Protein AF-A0A968TZ98-F1 (afdb_monomer_lite)

Sequence (74 aa):
MHIRVITPITTHGYSPLDGFREYVDAATVLSQVELDHGPASIECEFDEMLAAPATVARAIAAEREGVDAVVIDW

pLDDT: mean 95.88, std 3.53, range [84.94, 98.75]

Radius of gyration: 12.42 Å; chains: 1; bounding box: 30×19×32 Å

Foldseek 3Di:
DEEEEEELACAPPPDDPVVCPVVDDPVYHYHYDYFPWAHRDDDDPVRVVRSVVRSVVVVVVCVVVVGPYYDYDD

Secondary structure (DSSP, 8-state):
-EEEEEE-SS-TTSS-GGGGGGGS-TTPEEEEEE-SSS-SS--SHHHHHHHHHHHHHHHHHHHHTT-SEEEE--

Structure (mmCIF, N/CA/C/O backbone):
data_AF-A0A968TZ98-F1
#
_entry.id   AF-A0A968TZ98-F1
#
loop_
_atom_site.group_PDB
_atom_site.id
_atom_site.type_symbol
_atom_site.label_atom_id
_atom_site.label_alt_id
_atom_site.label_comp_id
_atom_site.label_asym_id
_atom_site.label_entity_id
_atom_site.label_seq_id
_atom_site.pdbx_PDB_ins_code
_atom_site.Cartn_x
_atom_site.Cartn_y
_atom_site.Cartn_z
_atom_site.occupancy
_atom_site.B_iso_or_equiv
_atom_site.auth_seq_id
_atom_site.auth_comp_id
_atom_site.auth_asym_id
_atom_site.auth_atom_id
_atom_site.pdbx_PDB_model_num
ATOM 1 N N . MET A 1 1 ? -12.167 4.433 14.197 1.00 94.69 1 MET A N 1
ATOM 2 C CA . MET A 1 1 ? -11.582 5.183 13.071 1.00 94.69 1 MET A CA 1
ATOM 3 C C . MET A 1 1 ? -10.714 4.225 12.277 1.00 94.69 1 MET A C 1
ATOM 5 O O . MET A 1 1 ? -9.996 3.448 12.892 1.00 94.69 1 MET A O 1
ATOM 9 N N . HIS A 1 2 ? -10.798 4.230 10.956 1.00 98.00 2 HIS A N 1
ATOM 10 C CA . HIS A 1 2 ? -10.015 3.395 10.056 1.00 98.00 2 HIS A CA 1
ATOM 11 C C . HIS A 1 2 ? -9.056 4.270 9.256 1.00 98.00 2 HIS A C 1
ATOM 13 O O . HIS A 1 2 ? -9.485 5.150 8.516 1.00 98.00 2 HIS A O 1
ATOM 19 N N . ILE A 1 3 ? -7.758 4.013 9.408 1.00 97.94 3 ILE A N 1
ATOM 20 C CA . ILE A 1 3 ? -6.697 4.683 8.657 1.00 97.94 3 ILE A CA 1
ATOM 21 C C . ILE A 1 3 ? -6.057 3.681 7.689 1.00 97.94 3 ILE A C 1
ATOM 23 O O . ILE A 1 3 ? -5.664 2.572 8.076 1.00 97.94 3 ILE A O 1
ATOM 27 N N . ARG A 1 4 ? -5.948 4.066 6.415 1.00 98.06 4 ARG A N 1
ATOM 28 C CA . ARG A 1 4 ? -5.198 3.331 5.388 1.00 98.06 4 ARG A CA 1
ATOM 29 C C . ARG A 1 4 ? -3.837 3.986 5.183 1.00 98.06 4 ARG A C 1
ATOM 31 O O . ARG A 1 4 ? -3.760 5.122 4.728 1.00 98.06 4 ARG A O 1
ATOM 38 N N . VAL A 1 5 ? -2.777 3.246 5.470 1.00 97.19 5 VAL A N 1
ATOM 39 C CA . VAL A 1 5 ? -1.410 3.592 5.076 1.00 97.19 5 VAL A CA 1
ATOM 40 C C . VAL A 1 5 ? -1.202 3.139 3.631 1.00 97.19 5 VAL A C 1
ATOM 42 O O . VAL A 1 5 ? -1.468 1.985 3.294 1.00 97.19 5 VAL A O 1
ATOM 45 N N . ILE A 1 6 ? -0.779 4.050 2.763 1.00 97.56 6 ILE A N 1
ATOM 46 C CA . ILE A 1 6 ? -0.439 3.781 1.366 1.00 97.56 6 ILE A CA 1
ATOM 47 C C . ILE A 1 6 ? 1.068 3.973 1.234 1.00 97.56 6 ILE A C 1
ATOM 49 O O . ILE A 1 6 ? 1.543 5.102 1.345 1.00 97.56 6 ILE A O 1
ATOM 53 N N . THR A 1 7 ? 1.804 2.893 0.985 1.00 97.12 7 THR A N 1
ATOM 54 C CA . THR A 1 7 ? 3.243 2.965 0.692 1.00 97.12 7 THR A CA 1
ATOM 55 C C . THR A 1 7 ? 3.398 3.032 -0.835 1.00 97.12 7 THR A C 1
ATOM 57 O O . THR A 1 7 ? 2.997 2.086 -1.520 1.00 97.12 7 THR A O 1
ATOM 60 N N . PRO A 1 8 ? 3.904 4.136 -1.414 1.00 97.25 8 PRO A N 1
ATOM 61 C CA . PRO A 1 8 ? 3.803 4.448 -2.838 1.00 97.25 8 PRO A CA 1
ATOM 62 C C . PRO A 1 8 ? 4.889 3.750 -3.675 1.00 97.25 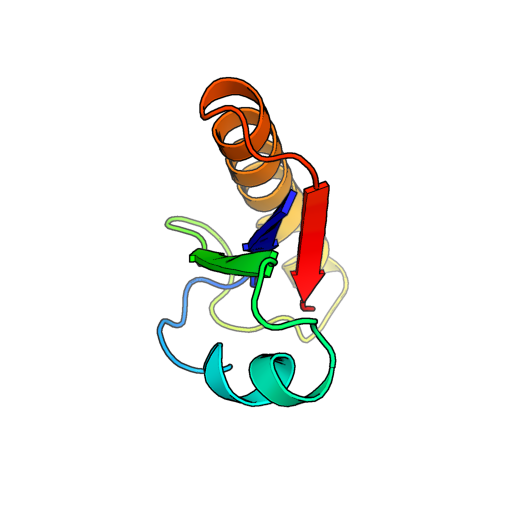8 PRO A C 1
ATOM 64 O O . PRO A 1 8 ? 5.504 4.347 -4.552 1.00 97.25 8 PRO A O 1
ATOM 67 N N . ILE A 1 9 ? 5.113 2.463 -3.416 1.00 97.81 9 ILE A N 1
ATOM 68 C CA . ILE A 1 9 ? 6.089 1.609 -4.101 1.00 97.81 9 ILE A CA 1
ATOM 69 C C . ILE A 1 9 ? 5.448 0.270 -4.454 1.00 97.81 9 ILE A C 1
ATOM 71 O O . ILE A 1 9 ? 4.403 -0.084 -3.915 1.00 97.81 9 ILE A O 1
ATOM 75 N N . THR A 1 10 ? 6.084 -0.506 -5.328 1.00 97.62 10 THR A N 1
ATOM 76 C CA . THR A 1 10 ? 5.649 -1.882 -5.640 1.00 97.62 10 THR A CA 1
ATOM 77 C C . THR A 1 10 ? 6.296 -2.946 -4.747 1.00 97.62 10 THR A C 1
ATOM 79 O O . THR A 1 10 ? 5.966 -4.127 -4.843 1.00 97.62 10 THR A O 1
ATOM 82 N N . THR A 1 11 ? 7.270 -2.568 -3.913 1.00 96.50 11 THR A N 1
ATOM 83 C CA . THR A 1 11 ? 7.957 -3.501 -3.010 1.00 96.50 11 THR A CA 1
ATOM 84 C C . THR A 1 11 ? 7.095 -3.782 -1.785 1.00 96.50 11 THR A C 1
ATOM 86 O O . THR A 1 11 ? 6.951 -2.934 -0.909 1.00 96.50 11 THR A O 1
ATOM 89 N N . HIS A 1 12 ? 6.553 -4.996 -1.701 1.00 92.50 12 HIS A N 1
ATOM 90 C CA . HIS A 1 12 ? 5.717 -5.409 -0.577 1.00 92.50 12 HIS A CA 1
ATOM 91 C C . HIS A 1 12 ? 6.527 -5.726 0.682 1.00 92.50 12 HIS A C 1
ATOM 93 O O . HIS A 1 12 ? 7.584 -6.360 0.614 1.00 92.50 12 HIS A O 1
ATOM 99 N N . GLY A 1 13 ? 5.989 -5.343 1.842 1.00 88.81 13 GLY A N 1
ATOM 100 C CA . GLY A 1 13 ? 6.554 -5.694 3.148 1.00 88.81 13 GLY A CA 1
ATOM 101 C C . GLY A 1 13 ? 7.831 -4.939 3.531 1.00 88.81 13 GLY A C 1
ATOM 102 O O . GLY A 1 13 ? 8.495 -5.332 4.488 1.00 88.81 13 GLY A O 1
ATOM 103 N N . TYR A 1 14 ? 8.179 -3.869 2.808 1.00 86.94 14 TYR A N 1
ATOM 104 C CA . TYR A 1 14 ? 9.329 -3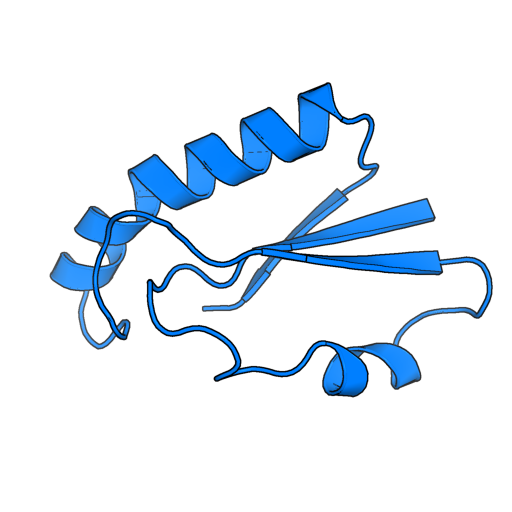.014 3.123 1.00 86.94 14 TYR A CA 1
ATOM 105 C C . TYR A 1 14 ? 9.136 -2.228 4.433 1.00 86.94 14 TYR A C 1
ATOM 107 O O . TYR A 1 14 ? 10.025 -2.212 5.282 1.00 86.94 14 TYR A O 1
ATOM 115 N N . SER A 1 15 ? 7.958 -1.622 4.610 1.00 84.94 15 SER A N 1
ATOM 116 C CA . SER A 1 15 ? 7.577 -0.834 5.790 1.00 84.94 15 SER A CA 1
ATOM 117 C C . SER A 1 15 ? 6.432 -1.555 6.514 1.00 84.94 15 SER A C 1
ATOM 119 O 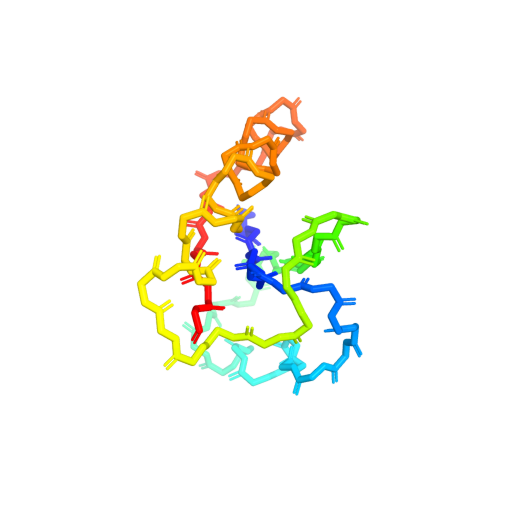O . SER A 1 15 ? 5.305 -1.508 6.033 1.00 84.94 15 SER A O 1
ATOM 121 N N . PRO A 1 16 ? 6.671 -2.318 7.596 1.00 89.06 16 PRO A N 1
ATOM 122 C CA . PRO A 1 16 ? 5.612 -3.086 8.246 1.00 89.06 16 PRO A CA 1
ATOM 123 C C . PRO A 1 16 ? 4.684 -2.196 9.084 1.00 89.06 16 PRO A C 1
ATOM 125 O O . PRO A 1 16 ? 5.134 -1.410 9.919 1.00 89.06 16 PRO A O 1
ATOM 128 N N . LEU A 1 17 ? 3.372 -2.417 8.950 1.00 90.19 17 LEU A N 1
ATOM 129 C CA . LEU A 1 17 ? 2.317 -1.689 9.669 1.00 90.19 17 LEU A CA 1
ATOM 130 C C . LEU A 1 17 ? 2.474 -1.670 11.202 1.00 90.19 17 LEU A C 1
ATOM 132 O O . LEU A 1 17 ? 1.982 -0.755 11.864 1.00 90.19 17 LEU A O 1
ATOM 136 N N . ASP A 1 18 ? 3.149 -2.669 11.778 1.00 88.12 18 ASP A N 1
ATOM 137 C CA . ASP A 1 18 ? 3.358 -2.782 13.225 1.00 88.12 18 ASP A CA 1
ATOM 138 C C . ASP A 1 18 ? 4.110 -1.584 13.819 1.00 88.12 18 ASP A C 1
ATOM 140 O O . ASP A 1 18 ? 3.839 -1.214 14.962 1.00 88.12 18 ASP A O 1
ATOM 144 N N . GLY A 1 19 ? 4.962 -0.913 13.032 1.00 87.38 19 GLY A N 1
ATOM 145 C CA . GLY A 1 19 ? 5.658 0.305 13.455 1.00 87.38 19 GLY A CA 1
ATOM 146 C C . GLY A 1 19 ? 4.722 1.470 13.800 1.00 87.38 19 GLY A C 1
ATOM 147 O O . GLY A 1 19 ? 5.100 2.352 14.565 1.00 87.38 19 GLY A O 1
ATOM 148 N N . PHE A 1 20 ? 3.481 1.464 13.301 1.00 89.56 20 PHE A N 1
ATOM 149 C CA . PHE A 1 20 ? 2.504 2.524 13.564 1.00 89.56 20 PHE A CA 1
ATOM 150 C C . PHE A 1 20 ? 1.615 2.257 14.785 1.00 89.56 20 PHE A C 1
ATOM 152 O O . PHE A 1 20 ? 0.945 3.170 15.272 1.00 89.56 20 PHE A O 1
ATOM 159 N N . ARG A 1 21 ? 1.581 1.017 15.293 1.00 88.75 21 ARG A N 1
ATOM 160 C CA . ARG A 1 21 ? 0.616 0.603 16.328 1.00 88.75 21 ARG A CA 1
ATOM 161 C C . ARG A 1 21 ? 0.793 1.337 17.652 1.00 88.75 21 ARG A C 1
ATOM 163 O O . ARG A 1 21 ? -0.182 1.512 18.371 1.00 88.75 21 ARG A O 1
ATOM 170 N N . GLU A 1 22 ? 2.010 1.768 17.967 1.00 92.25 22 GLU A N 1
ATOM 171 C CA . GLU A 1 22 ? 2.314 2.497 19.204 1.00 92.25 22 GLU A CA 1
ATOM 172 C C . GLU A 1 22 ? 1.787 3.942 19.197 1.00 92.25 22 GLU A C 1
ATOM 174 O O . GLU A 1 22 ? 1.672 4.560 20.255 1.00 92.25 22 GLU A O 1
ATOM 179 N N . TYR A 1 23 ? 1.434 4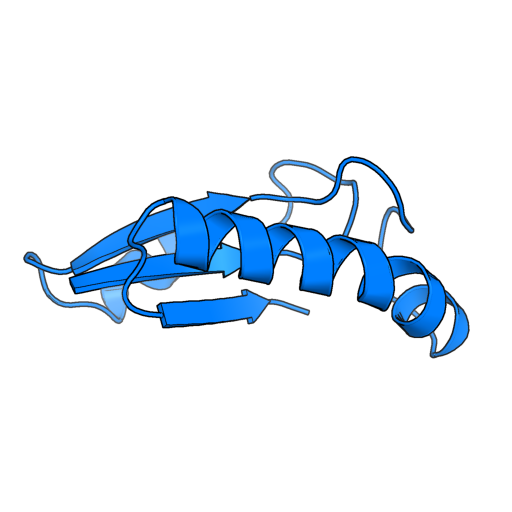.476 18.024 1.00 92.69 23 TYR A N 1
ATOM 180 C CA . TYR A 1 23 ? 0.995 5.864 17.851 1.00 92.69 23 TYR A CA 1
ATOM 181 C C . TYR A 1 23 ? -0.523 6.021 17.716 1.00 92.69 23 TYR A C 1
ATOM 183 O O . TYR A 1 23 ? -1.009 7.143 17.567 1.00 92.69 23 TYR A O 1
ATOM 191 N N . VAL A 1 24 ? -1.280 4.922 17.760 1.00 94.75 24 VAL A N 1
ATOM 192 C CA . VAL A 1 24 ? -2.741 4.931 17.623 1.00 94.75 24 VAL A CA 1
ATOM 193 C C . VAL A 1 24 ? -3.423 4.327 18.844 1.00 94.75 24 VAL A C 1
ATOM 195 O O . VAL A 1 24 ? -2.871 3.474 19.536 1.00 94.75 24 VAL A O 1
ATOM 198 N N . ASP A 1 25 ? -4.648 4.772 19.122 1.00 95.06 25 ASP A N 1
ATOM 199 C CA . ASP A 1 25 ? -5.462 4.157 20.167 1.00 95.06 25 ASP A CA 1
ATOM 200 C C . ASP A 1 25 ? -5.931 2.742 19.774 1.00 95.06 25 ASP A C 1
ATOM 202 O O . ASP A 1 25 ? -5.937 2.351 18.606 1.00 95.06 25 ASP A O 1
ATOM 206 N N . ALA A 1 26 ? -6.371 1.965 20.766 1.00 93.44 26 ALA A N 1
ATOM 207 C CA . ALA A 1 26 ? -6.823 0.588 20.560 1.00 93.44 26 ALA A CA 1
ATOM 208 C C . ALA A 1 26 ? -8.108 0.458 19.714 1.00 93.44 26 ALA A C 1
ATOM 210 O O . ALA A 1 26 ? -8.436 -0.644 19.276 1.00 93.44 26 ALA A O 1
ATOM 211 N N . ALA A 1 27 ? -8.856 1.548 19.515 1.00 96.38 27 ALA A N 1
ATOM 212 C CA . ALA A 1 27 ? -10.080 1.576 18.714 1.00 96.38 27 ALA A CA 1
ATOM 213 C C . ALA A 1 27 ? -9.815 1.961 17.245 1.00 96.38 27 ALA A C 1
ATOM 215 O O . ALA A 1 27 ? -10.729 1.916 16.411 1.00 96.38 27 ALA A O 1
ATOM 216 N N . THR A 1 28 ? -8.582 2.346 16.917 1.00 96.81 28 THR A N 1
ATOM 217 C CA . THR A 1 28 ? -8.162 2.703 15.569 1.00 96.81 28 THR A CA 1
ATOM 218 C C . THR A 1 28 ? -7.756 1.452 14.800 1.00 96.81 28 THR A C 1
ATOM 220 O O . THR A 1 28 ? -6.864 0.702 15.194 1.00 96.81 28 THR A O 1
ATOM 223 N N . VAL A 1 29 ? -8.422 1.223 13.671 1.00 96.81 29 VAL A N 1
ATOM 224 C CA . VAL A 1 29 ? -8.081 0.158 12.731 1.00 96.81 29 VAL A CA 1
ATOM 225 C C . VAL A 1 29 ? -7.033 0.698 11.771 1.00 96.81 29 VAL A C 1
ATOM 227 O O . VAL A 1 29 ? -7.279 1.671 11.058 1.00 96.81 29 VAL A O 1
ATOM 230 N N . LEU A 1 30 ? -5.875 0.048 11.738 1.00 96.69 30 LEU A N 1
ATOM 231 C CA . LEU A 1 30 ? -4.840 0.298 10.745 1.00 96.69 30 LEU A CA 1
ATOM 232 C C . LEU A 1 30 ? -4.912 -0.758 9.645 1.00 96.69 30 LEU A C 1
ATOM 234 O O . LEU A 1 30 ? -5.116 -1.943 9.906 1.00 96.69 30 LEU A O 1
ATOM 238 N N . SER A 1 31 ? -4.710 -0.321 8.410 1.00 96.94 31 SER A N 1
ATOM 239 C CA . SER A 1 31 ? -4.523 -1.192 7.249 1.00 96.94 31 SER A CA 1
ATOM 240 C C . SER A 1 31 ? -3.465 -0.588 6.341 1.00 96.94 31 SER A C 1
ATOM 242 O O . SER A 1 31 ? -3.303 0.630 6.336 1.00 96.94 31 SER A O 1
ATOM 244 N N . GLN A 1 32 ? -2.783 -1.417 5.561 1.00 96.25 32 GLN A N 1
ATOM 245 C CA . GLN A 1 32 ? -1.730 -0.981 4.652 1.00 96.25 32 GLN A CA 1
ATOM 246 C C . GLN A 1 32 ? -1.976 -1.514 3.246 1.00 96.25 32 GLN A C 1
ATOM 248 O O . GLN A 1 32 ? -2.570 -2.581 3.084 1.00 96.25 32 GLN A O 1
ATOM 253 N N . VAL A 1 33 ? -1.531 -0.762 2.243 1.00 96.75 33 VAL A N 1
ATOM 254 C CA . VAL A 1 33 ? -1.510 -1.207 0.853 1.00 96.75 33 VAL A CA 1
ATOM 255 C C . VAL A 1 33 ? -0.313 -0.614 0.110 1.00 96.75 33 VAL A C 1
ATOM 257 O O . VAL A 1 33 ? -0.020 0.573 0.243 1.00 96.75 33 VAL A O 1
ATOM 260 N N . GLU A 1 34 ? 0.347 -1.434 -0.700 1.00 97.19 34 GLU A N 1
ATOM 261 C CA . GLU A 1 34 ? 1.344 -0.999 -1.681 1.00 97.19 34 GLU A CA 1
ATOM 262 C C . GLU A 1 34 ? 0.738 -0.884 -3.098 1.00 97.19 34 GLU A C 1
ATOM 264 O O . GLU A 1 34 ? -0.449 -1.156 -3.340 1.00 97.19 34 GLU A O 1
ATOM 269 N N . LEU A 1 35 ? 1.529 -0.429 -4.067 1.00 97.56 35 LEU A N 1
ATOM 270 C CA . LEU A 1 35 ? 1.080 -0.223 -5.444 1.00 97.56 35 LEU A CA 1
ATOM 271 C C . LEU A 1 35 ? 1.269 -1.483 -6.299 1.00 97.56 35 LEU A C 1
ATOM 273 O O . LEU A 1 35 ? 2.260 -2.191 -6.168 1.00 97.56 35 LEU A O 1
ATOM 277 N N . ASP A 1 36 ? 0.359 -1.712 -7.249 1.00 96.31 36 ASP A N 1
ATOM 278 C CA . ASP A 1 36 ? 0.527 -2.770 -8.264 1.00 96.31 36 ASP A CA 1
ATOM 279 C C . ASP A 1 36 ? 1.408 -2.300 -9.444 1.00 96.31 36 ASP A C 1
ATOM 281 O O . ASP A 1 36 ? 1.975 -3.102 -10.189 1.00 96.31 36 ASP A O 1
ATOM 285 N N . HIS A 1 37 ? 1.510 -0.979 -9.630 1.00 95.12 37 HIS A N 1
ATOM 286 C CA . HIS A 1 37 ? 2.254 -0.319 -10.701 1.00 95.12 37 HIS A CA 1
ATOM 287 C C . HIS A 1 37 ? 2.952 0.929 -10.161 1.00 95.12 37 HIS A C 1
ATOM 289 O O . HIS A 1 37 ? 2.344 1.701 -9.421 1.00 95.12 37 HIS A O 1
ATOM 295 N N . GLY A 1 38 ? 4.201 1.140 -10.569 1.00 96.06 38 GLY A N 1
ATOM 296 C CA . GLY A 1 38 ? 5.038 2.233 -10.085 1.00 96.06 38 GLY A CA 1
ATOM 297 C C . GLY A 1 38 ? 6.490 1.782 -9.930 1.00 96.06 38 GLY A C 1
ATOM 298 O O . GLY A 1 38 ? 6.857 0.712 -10.428 1.00 96.06 38 GLY A O 1
ATOM 299 N N . PRO A 1 39 ? 7.323 2.591 -9.269 1.00 97.75 39 PRO A N 1
ATOM 300 C CA . PRO A 1 39 ? 8.701 2.234 -8.977 1.00 97.75 39 PRO A CA 1
ATOM 301 C C . PRO A 1 39 ? 8.795 1.287 -7.763 1.00 97.75 39 PRO A C 1
ATOM 303 O O . PRO A 1 39 ? 7.898 1.213 -6.921 1.00 97.75 39 PRO A O 1
ATOM 306 N N . ALA A 1 40 ? 9.904 0.550 -7.668 1.00 97.00 40 ALA A N 1
ATOM 307 C CA . ALA A 1 40 ? 10.167 -0.351 -6.541 1.00 97.00 40 ALA A CA 1
ATOM 308 C C . ALA A 1 40 ? 10.609 0.395 -5.266 1.00 97.00 40 ALA A C 1
ATOM 310 O O . ALA A 1 40 ? 10.431 -0.127 -4.165 1.00 97.00 40 ALA A O 1
ATOM 311 N N . SER A 1 41 ? 11.162 1.597 -5.421 1.00 96.88 41 SER A N 1
ATOM 312 C CA . SER A 1 41 ? 11.532 2.553 -4.372 1.00 96.88 41 SER A CA 1
ATOM 313 C C . SER A 1 41 ? 11.413 3.979 -4.926 1.00 96.88 41 SER A C 1
ATOM 315 O O . SER A 1 41 ? 11.347 4.150 -6.143 1.00 96.88 41 SER A O 1
ATOM 317 N N . ILE A 1 42 ? 11.364 4.992 -4.060 1.00 96.62 42 ILE A N 1
ATOM 318 C CA . ILE A 1 42 ? 11.305 6.406 -4.459 1.00 96.62 42 ILE A CA 1
ATOM 319 C C . ILE A 1 42 ? 12.639 7.060 -4.128 1.00 96.62 42 ILE A C 1
ATOM 321 O O . ILE A 1 42 ? 12.948 7.258 -2.960 1.00 96.62 42 ILE A O 1
ATOM 325 N N . GLU A 1 43 ? 13.430 7.399 -5.145 1.00 96.88 43 GLU A N 1
ATOM 326 C CA . GLU A 1 43 ? 14.778 7.960 -4.950 1.00 96.88 43 GLU A CA 1
ATOM 327 C C . GLU A 1 43 ? 14.982 9.280 -5.707 1.00 96.88 43 GLU A C 1
ATOM 329 O O . GLU A 1 43 ? 16.035 9.916 -5.608 1.00 96.88 43 GLU A O 1
ATOM 334 N N . CYS A 1 44 ? 13.983 9.698 -6.488 1.00 97.50 44 CYS A N 1
ATOM 335 C CA . CYS A 1 44 ? 13.982 10.957 -7.219 1.00 97.50 44 CYS A CA 1
ATOM 336 C C . CYS A 1 44 ? 12.561 11.411 -7.588 1.00 97.50 44 CYS A C 1
ATOM 338 O O . CYS A 1 44 ? 11.587 10.665 -7.476 1.00 97.50 44 CYS A O 1
ATOM 340 N N . GLU A 1 45 ? 12.448 12.629 -8.115 1.00 98.12 45 GLU A N 1
ATOM 341 C CA . GLU A 1 45 ? 11.179 13.228 -8.542 1.00 98.12 45 GLU A CA 1
ATOM 342 C C . GLU A 1 45 ? 10.531 12.465 -9.709 1.00 98.12 45 GLU A C 1
ATOM 344 O O . GLU A 1 45 ? 9.311 12.486 -9.881 1.00 98.12 45 GLU A O 1
ATOM 349 N N . PHE A 1 46 ? 11.335 11.775 -10.526 1.00 97.69 46 PHE A N 1
ATOM 350 C CA . PHE A 1 46 ? 10.809 10.919 -11.587 1.00 97.69 46 PHE A CA 1
ATOM 351 C C . PHE A 1 46 ? 10.079 9.699 -11.009 1.00 97.69 46 PHE A C 1
ATOM 353 O O . PHE A 1 46 ? 9.001 9.357 -11.496 1.00 97.69 46 PHE A O 1
ATOM 360 N N . ASP A 1 47 ? 10.613 9.090 -9.948 1.00 98.31 47 ASP A N 1
ATOM 361 C CA . ASP A 1 47 ? 9.961 7.974 -9.258 1.00 98.31 47 ASP A CA 1
ATOM 362 C C . ASP A 1 47 ? 8.659 8.438 -8.590 1.00 98.31 47 ASP A C 1
ATOM 364 O O . ASP A 1 47 ? 7.618 7.797 -8.745 1.00 98.31 47 ASP A O 1
ATOM 368 N N . GLU A 1 48 ? 8.685 9.603 -7.932 1.00 97.19 48 GLU A N 1
ATOM 369 C CA . GLU A 1 48 ? 7.501 10.222 -7.325 1.00 97.19 48 GLU A CA 1
ATOM 370 C C . GLU A 1 48 ? 6.389 10.448 -8.364 1.00 97.19 48 GLU A C 1
ATOM 372 O O . GLU A 1 48 ? 5.232 10.066 -8.157 1.00 97.19 48 GLU A O 1
ATOM 377 N N . MET A 1 49 ? 6.750 10.998 -9.529 1.00 97.81 49 MET A N 1
ATOM 378 C CA . MET A 1 49 ? 5.830 11.211 -10.647 1.00 97.81 49 MET A CA 1
ATOM 379 C C . MET A 1 49 ? 5.209 9.896 -11.145 1.00 97.81 49 MET A C 1
ATOM 381 O O . MET A 1 49 ? 4.027 9.876 -11.496 1.00 97.81 49 MET A O 1
ATOM 385 N N . LEU A 1 50 ? 5.978 8.801 -11.185 1.00 98.12 50 LEU A N 1
ATOM 386 C CA . LEU A 1 50 ? 5.473 7.485 -11.587 1.00 98.12 50 LEU A CA 1
ATOM 387 C C . LEU A 1 50 ? 4.548 6.858 -10.535 1.00 98.12 50 LEU A C 1
ATOM 389 O O . LEU A 1 50 ? 3.596 6.167 -10.903 1.00 98.12 50 LEU A O 1
ATOM 393 N N . ALA A 1 51 ? 4.801 7.095 -9.248 1.00 98.38 51 ALA A N 1
ATOM 394 C CA . ALA A 1 51 ? 3.996 6.558 -8.154 1.00 98.38 51 ALA A CA 1
ATOM 395 C C . ALA A 1 51 ? 2.670 7.311 -7.955 1.00 98.38 51 ALA A C 1
ATOM 397 O O . ALA A 1 51 ? 1.640 6.697 -7.659 1.00 98.38 51 ALA A O 1
ATOM 398 N N . ALA A 1 52 ? 2.664 8.634 -8.158 1.00 97.94 52 ALA A N 1
ATOM 399 C CA . ALA A 1 52 ? 1.536 9.503 -7.822 1.00 97.94 52 ALA A CA 1
ATOM 400 C C . ALA A 1 52 ? 0.166 9.046 -8.384 1.00 97.94 52 ALA A C 1
ATOM 402 O O . ALA A 1 52 ? -0.797 9.014 -7.610 1.00 97.94 52 ALA A O 1
ATOM 403 N N . PRO A 1 53 ? 0.018 8.633 -9.663 1.00 97.94 53 PRO A N 1
ATOM 404 C CA . PRO A 1 53 ? -1.279 8.201 -10.190 1.00 97.94 53 PRO A CA 1
ATOM 405 C C . PRO A 1 53 ? -1.846 6.969 -9.472 1.00 97.94 53 PRO A C 1
ATOM 407 O O . PRO A 1 53 ? -3.040 6.917 -9.169 1.00 97.94 53 PRO A O 1
ATOM 410 N N . ALA A 1 54 ? -0.996 5.983 -9.178 1.00 98.25 54 ALA A N 1
ATOM 411 C CA . ALA A 1 54 ? -1.405 4.758 -8.499 1.00 98.25 54 ALA A CA 1
ATOM 412 C C . ALA A 1 54 ? -1.680 5.008 -7.005 1.00 98.25 54 ALA A C 1
ATOM 414 O O . ALA A 1 54 ? -2.651 4.470 -6.469 1.00 98.25 54 ALA A O 1
ATOM 415 N N . THR A 1 55 ? -0.923 5.900 -6.357 1.00 98.31 55 THR A N 1
ATOM 416 C CA . THR A 1 55 ? -1.206 6.378 -4.992 1.00 98.31 55 THR A CA 1
ATOM 417 C C . THR A 1 55 ? -2.582 7.039 -4.903 1.00 98.31 55 THR A C 1
ATOM 419 O O . THR A 1 55 ? -3.381 6.698 -4.028 1.00 98.31 55 THR A O 1
ATOM 422 N N . VAL A 1 56 ? -2.919 7.923 -5.850 1.00 98.44 56 VAL A N 1
ATOM 423 C CA . VAL A 1 56 ? -4.253 8.544 -5.927 1.00 98.44 56 VAL A CA 1
ATOM 424 C C . VAL A 1 56 ? -5.340 7.489 -6.146 1.00 98.44 56 VAL A C 1
ATOM 426 O O . VAL A 1 56 ? -6.383 7.537 -5.495 1.00 98.44 56 VAL A O 1
ATOM 429 N N . ALA A 1 57 ? -5.102 6.493 -7.005 1.00 98.44 57 ALA A N 1
ATOM 430 C CA . ALA A 1 57 ? -6.051 5.401 -7.214 1.00 98.44 57 ALA A CA 1
ATOM 431 C C . ALA A 1 57 ? -6.307 4.589 -5.929 1.00 98.44 57 ALA A C 1
ATOM 433 O O . ALA A 1 57 ? -7.458 4.248 -5.646 1.00 98.44 57 ALA A O 1
ATOM 434 N N . ARG A 1 58 ? -5.271 4.327 -5.116 1.00 98.38 58 ARG A N 1
ATOM 435 C CA . ARG A 1 58 ? -5.416 3.686 -3.797 1.00 98.38 58 ARG A CA 1
ATOM 436 C C . ARG A 1 58 ? -6.192 4.557 -2.808 1.00 98.38 58 ARG A C 1
ATOM 438 O O . ARG A 1 58 ? -7.019 4.020 -2.075 1.00 98.38 58 ARG A O 1
ATOM 445 N N . ALA A 1 59 ? -5.991 5.875 -2.814 1.00 98.56 59 ALA A N 1
ATOM 446 C CA . ALA A 1 59 ? -6.755 6.793 -1.969 1.00 98.56 59 ALA A CA 1
ATOM 447 C C . ALA A 1 59 ? -8.249 6.818 -2.345 1.00 98.56 59 ALA A C 1
ATOM 449 O O . ALA A 1 59 ? -9.107 6.725 -1.471 1.00 98.56 59 ALA A O 1
ATOM 450 N N . ILE A 1 60 ? -8.566 6.842 -3.646 1.00 98.75 60 ILE A N 1
ATOM 451 C CA . ILE A 1 60 ? -9.949 6.740 -4.146 1.00 98.75 60 ILE A CA 1
ATOM 452 C C . ILE A 1 60 ? -10.575 5.389 -3.763 1.00 98.75 60 ILE A C 1
ATOM 454 O O . ILE A 1 60 ? -11.755 5.323 -3.421 1.00 98.75 60 ILE A O 1
ATOM 458 N N . ALA A 1 61 ? -9.811 4.295 -3.823 1.00 98.56 61 ALA A N 1
ATOM 459 C CA . ALA A 1 61 ? -10.292 2.987 -3.383 1.00 98.56 61 ALA A CA 1
ATOM 460 C C . ALA A 1 61 ? -10.596 2.973 -1.875 1.00 98.56 61 ALA A C 1
ATOM 462 O O . ALA A 1 61 ? -11.672 2.530 -1.485 1.00 98.56 61 ALA A O 1
ATOM 463 N N . ALA A 1 62 ? -9.706 3.529 -1.048 1.00 98.69 62 ALA A N 1
ATOM 464 C CA . ALA A 1 62 ? -9.911 3.656 0.392 1.00 98.69 62 ALA A CA 1
ATOM 465 C C . ALA A 1 62 ? -11.176 4.467 0.731 1.00 98.69 62 ALA A C 1
ATOM 467 O O . ALA A 1 62 ? -11.979 4.025 1.550 1.00 98.69 62 ALA A O 1
ATOM 468 N N . GLU A 1 63 ? -11.410 5.596 0.053 1.00 98.69 63 GLU A N 1
ATOM 469 C CA . GLU A 1 63 ? -12.650 6.372 0.210 1.00 98.69 63 GLU A CA 1
ATOM 470 C C . GLU A 1 63 ? -13.891 5.514 -0.092 1.00 98.69 63 GLU A C 1
ATOM 472 O O . GLU A 1 63 ? -14.831 5.462 0.701 1.00 98.69 63 GLU A O 1
ATOM 477 N N . ARG A 1 64 ? -13.888 4.782 -1.214 1.00 98.69 64 ARG A N 1
ATOM 478 C CA . ARG A 1 64 ? -15.006 3.907 -1.619 1.00 98.69 64 ARG A CA 1
ATOM 479 C C . ARG A 1 64 ? -15.237 2.734 -0.667 1.00 98.69 64 ARG A C 1
ATOM 481 O O . ARG A 1 64 ? -16.361 2.253 -0.562 1.00 98.69 64 ARG A O 1
ATOM 488 N N . GLU A 1 65 ? -14.186 2.272 -0.002 1.00 98.56 65 GLU A N 1
ATOM 489 C CA . GLU A 1 65 ? -14.230 1.224 1.022 1.00 98.56 65 GLU A CA 1
ATOM 490 C C . GLU A 1 65 ? -14.714 1.747 2.385 1.00 98.56 65 GLU A C 1
ATOM 492 O O . GLU A 1 65 ? -14.930 0.950 3.297 1.00 98.56 65 GLU A O 1
ATOM 497 N N . GLY A 1 66 ? -14.923 3.061 2.526 1.00 98.50 66 GLY A N 1
ATOM 498 C CA . GLY A 1 66 ? -15.374 3.686 3.768 1.00 98.50 66 GLY A CA 1
ATOM 499 C C . GLY A 1 66 ? -14.258 3.911 4.789 1.00 98.50 66 GLY A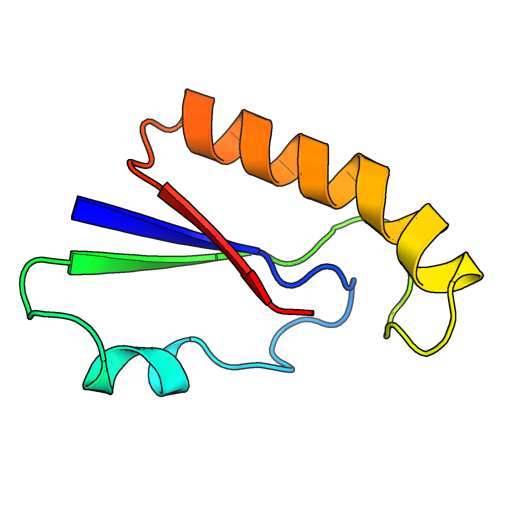 C 1
ATOM 500 O O . GLY A 1 66 ? -14.540 3.984 5.982 1.00 98.50 66 GLY A O 1
ATOM 501 N N . VAL A 1 67 ? -13.000 3.999 4.344 1.00 98.75 67 VAL A N 1
ATOM 502 C CA . VAL A 1 67 ? -11.871 4.376 5.205 1.00 98.75 67 VAL A CA 1
ATOM 503 C C . VAL A 1 67 ? -12.022 5.843 5.627 1.00 98.75 67 VAL A C 1
ATOM 505 O O . VAL A 1 67 ? -12.309 6.702 4.795 1.00 98.75 67 VAL A O 1
ATOM 508 N N . ASP A 1 68 ? -11.785 6.142 6.908 1.00 98.50 68 ASP A N 1
ATOM 509 C CA . ASP A 1 68 ? -11.946 7.494 7.462 1.00 98.50 68 ASP A CA 1
ATOM 510 C C . ASP A 1 68 ? -10.798 8.441 7.064 1.00 98.50 68 ASP A C 1
ATOM 512 O O . ASP A 1 68 ? -11.004 9.648 6.937 1.00 98.50 68 ASP A O 1
ATOM 516 N N . ALA A 1 69 ? -9.577 7.915 6.897 1.00 98.12 69 ALA A N 1
ATOM 517 C CA . ALA A 1 69 ? -8.400 8.696 6.513 1.00 98.12 69 ALA A CA 1
ATOM 518 C C . ALA A 1 69 ? -7.332 7.872 5.776 1.00 98.12 69 ALA A C 1
ATOM 520 O O . ALA A 1 69 ? -7.198 6.662 5.972 1.00 98.12 69 ALA A O 1
ATOM 521 N N . VAL A 1 70 ? -6.507 8.555 4.978 1.00 98.25 70 VAL A N 1
ATOM 522 C CA . VAL A 1 70 ? -5.324 7.975 4.327 1.00 98.25 70 VAL A CA 1
ATOM 523 C C . VAL A 1 70 ? -4.045 8.664 4.802 1.00 98.25 70 VAL A C 1
ATOM 525 O O . VAL A 1 70 ? -4.028 9.877 5.000 1.00 98.25 70 VAL A O 1
ATOM 528 N N . VAL A 1 71 ? -2.972 7.891 4.958 1.00 97.06 71 VAL A N 1
ATOM 529 C CA . VAL A 1 71 ? -1.601 8.376 5.172 1.00 97.06 71 VAL A CA 1
ATOM 530 C C . VAL A 1 71 ? -0.754 7.874 4.011 1.00 97.06 71 VAL A C 1
ATOM 532 O O . VAL A 1 71 ? -0.809 6.690 3.691 1.00 97.06 71 VAL A O 1
ATOM 535 N N . ILE A 1 72 ? 0.009 8.762 3.379 1.00 96.81 72 ILE A N 1
ATOM 536 C CA . ILE A 1 72 ? 0.981 8.387 2.347 1.00 96.81 72 ILE A CA 1
ATOM 537 C C . ILE A 1 72 ? 2.343 8.271 3.036 1.00 96.81 72 ILE A C 1
ATOM 539 O O . ILE A 1 72 ? 2.833 9.262 3.575 1.00 96.81 72 ILE A O 1
ATOM 543 N N . ASP A 1 73 ? 2.897 7.061 3.053 1.00 94.62 73 ASP A N 1
ATOM 544 C CA . 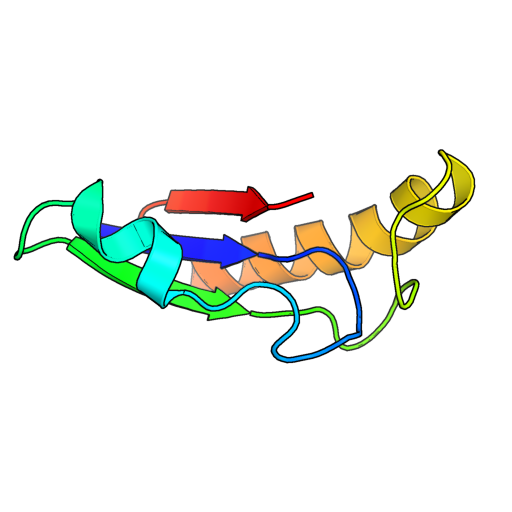ASP A 1 73 ? 4.171 6.703 3.693 1.00 94.62 73 ASP A CA 1
ATOM 545 C C . ASP A 1 73 ? 5.263 6.609 2.623 1.00 94.62 73 ASP A C 1
ATOM 547 O O . ASP A 1 73 ? 5.426 5.548 2.021 1.00 94.62 73 ASP A O 1
ATOM 551 N N . TRP A 1 74 ? 5.896 7.747 2.317 1.00 85.00 74 TRP A N 1
ATOM 552 C CA . TRP A 1 74 ? 6.920 7.897 1.273 1.00 85.00 74 TRP A CA 1
ATOM 553 C C . TRP A 1 74 ? 8.244 7.216 1.622 1.00 85.00 74 TRP A C 1
ATOM 555 O O . TRP A 1 74 ? 8.737 7.432 2.752 1.00 85.00 74 TRP A O 1
#